Protein AF-A0A1I1NKM9-F1 (afdb_monomer_lite)

Structure (mmCIF, N/CA/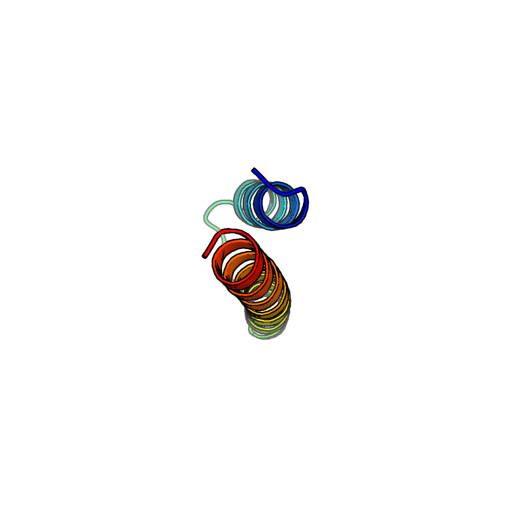C/O backbone):
data_AF-A0A1I1NKM9-F1
#
_entry.id   AF-A0A1I1NKM9-F1
#
loop_
_atom_site.group_PDB
_atom_site.id
_atom_site.type_symbol
_atom_site.label_atom_id
_atom_site.label_alt_id
_atom_site.label_comp_id
_atom_site.label_asym_id
_atom_site.label_entity_id
_atom_site.label_seq_id
_atom_site.pdbx_PDB_ins_code
_atom_site.Cartn_x
_atom_site.Cartn_y
_atom_site.Cartn_z
_atom_site.occupancy
_atom_site.B_iso_or_equiv
_atom_site.auth_seq_id
_atom_site.auth_comp_id
_atom_site.auth_asym_id
_atom_site.auth_atom_id
_atom_site.pdbx_PDB_model_num
ATOM 1 N N . MET A 1 1 ? 14.594 -0.942 -9.554 1.00 53.34 1 MET A N 1
ATOM 2 C CA . MET A 1 1 ? 13.597 -1.360 -8.542 1.00 53.34 1 MET A CA 1
ATOM 3 C C . MET A 1 1 ? 12.709 -0.142 -8.311 1.00 53.34 1 MET A C 1
ATOM 5 O O . MET A 1 1 ? 13.222 0.880 -7.896 1.00 53.34 1 MET A O 1
ATOM 9 N N . THR A 1 2 ? 11.471 -0.180 -8.798 1.00 67.12 2 THR A N 1
ATOM 10 C CA . THR A 1 2 ? 10.625 0.985 -9.137 1.00 67.12 2 THR A CA 1
ATOM 11 C C . THR A 1 2 ? 10.050 1.730 -7.922 1.00 67.12 2 THR A C 1
ATOM 13 O O . THR A 1 2 ? 9.728 1.091 -6.922 1.00 67.12 2 THR A O 1
ATOM 16 N N . GLU A 1 3 ? 9.851 3.053 -8.038 1.00 71.62 3 GLU A N 1
ATOM 17 C CA . GLU A 1 3 ? 9.287 3.954 -7.001 1.00 71.62 3 GLU A CA 1
ATOM 18 C C . GLU A 1 3 ? 7.982 3.427 -6.372 1.00 71.62 3 GLU A C 1
ATOM 20 O O . GLU A 1 3 ? 7.761 3.555 -5.169 1.00 71.62 3 GL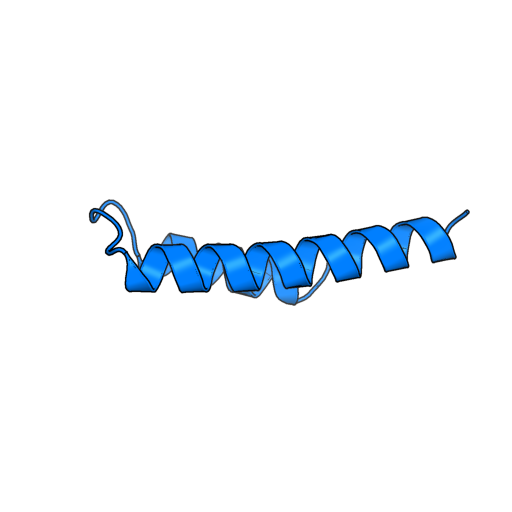U A O 1
ATOM 25 N N . ALA A 1 4 ? 7.148 2.738 -7.158 1.00 69.31 4 ALA A N 1
ATOM 26 C CA . ALA A 1 4 ? 5.916 2.105 -6.681 1.00 69.31 4 ALA A CA 1
ATOM 27 C C . ALA A 1 4 ? 6.150 1.059 -5.570 1.00 69.31 4 ALA A C 1
ATOM 29 O O . ALA A 1 4 ? 5.339 0.931 -4.654 1.00 69.31 4 ALA A O 1
ATOM 30 N N . ASN A 1 5 ? 7.271 0.333 -5.605 1.00 73.06 5 ASN A N 1
ATOM 31 C CA . ASN A 1 5 ? 7.602 -0.653 -4.574 1.00 73.06 5 ASN A CA 1
ATOM 32 C C . ASN A 1 5 ? 8.051 0.022 -3.264 1.00 73.06 5 ASN A C 1
ATOM 34 O O . ASN A 1 5 ? 7.830 -0.503 -2.173 1.00 73.06 5 ASN A O 1
ATOM 38 N N . GLU A 1 6 ? 8.665 1.204 -3.359 1.00 81.88 6 GLU A N 1
ATOM 39 C CA . GLU A 1 6 ? 9.049 1.996 -2.190 1.00 81.88 6 GLU A CA 1
ATOM 40 C C . GLU A 1 6 ? 7.824 2.631 -1.517 1.00 81.88 6 GLU A C 1
ATOM 42 O O . GLU A 1 6 ? 7.722 2.605 -0.290 1.00 81.88 6 GLU A O 1
ATOM 47 N N . ALA A 1 7 ? 6.851 3.099 -2.305 1.00 79.19 7 ALA A N 1
ATOM 48 C CA . ALA A 1 7 ? 5.578 3.607 -1.796 1.00 79.19 7 ALA A CA 1
ATOM 49 C C . ALA A 1 7 ? 4.806 2.539 -0.997 1.00 79.19 7 ALA A C 1
ATOM 51 O O . ALA A 1 7 ? 4.371 2.811 0.122 1.00 79.19 7 ALA A O 1
ATOM 52 N N . ILE A 1 8 ? 4.719 1.301 -1.508 1.00 80.06 8 ILE A N 1
ATOM 53 C CA . ILE A 1 8 ? 4.093 0.175 -0.788 1.00 80.06 8 ILE A CA 1
ATOM 54 C C . ILE A 1 8 ? 4.845 -0.121 0.515 1.00 80.06 8 ILE A C 1
ATOM 56 O O . ILE A 1 8 ? 4.227 -0.263 1.570 1.00 80.06 8 ILE A O 1
ATOM 60 N N . ARG A 1 9 ? 6.184 -0.184 0.475 1.00 84.19 9 ARG A N 1
ATOM 61 C CA . ARG A 1 9 ? 7.002 -0.459 1.668 1.00 84.19 9 ARG A CA 1
ATOM 62 C C . ARG A 1 9 ? 6.847 0.610 2.745 1.00 84.19 9 ARG A C 1
ATOM 64 O O . ARG A 1 9 ? 6.683 0.253 3.909 1.00 84.19 9 ARG A O 1
ATOM 71 N N . ARG A 1 10 ? 6.867 1.895 2.376 1.00 85.62 10 ARG A N 1
ATOM 72 C CA . ARG A 1 10 ? 6.655 3.002 3.323 1.00 85.62 10 ARG A CA 1
ATOM 73 C C . ARG A 1 10 ? 5.255 2.963 3.922 1.00 85.62 10 ARG A C 1
ATOM 75 O O . ARG A 1 10 ? 5.124 3.121 5.130 1.00 85.62 10 ARG A O 1
ATOM 82 N N . TYR A 1 11 ? 4.238 2.693 3.106 1.00 79.44 11 TYR A N 1
ATOM 83 C CA . TYR A 1 11 ? 2.855 2.609 3.569 1.00 79.44 11 TYR A CA 1
ATOM 84 C C . TYR A 1 11 ? 2.654 1.468 4.579 1.00 79.44 11 TYR A C 1
ATOM 86 O O . TYR A 1 11 ? 2.067 1.670 5.640 1.00 79.44 11 TYR A O 1
ATOM 94 N N . VAL A 1 12 ? 3.238 0.293 4.318 1.00 84.44 12 VAL A N 1
ATOM 95 C CA . VAL A 1 12 ? 3.209 -0.848 5.250 1.00 84.44 12 VAL A CA 1
ATOM 96 C C . VAL A 1 12 ? 4.016 -0.568 6.524 1.00 84.44 12 VAL A C 1
ATOM 98 O O . VAL A 1 12 ? 3.548 -0.880 7.618 1.00 84.44 12 VAL A O 1
ATOM 101 N N . GLN A 1 13 ? 5.200 0.047 6.417 1.00 85.75 13 GLN A N 1
ATOM 102 C CA . GLN A 1 13 ? 6.014 0.397 7.589 1.00 85.75 13 GLN A CA 1
ATOM 103 C C . GLN A 1 13 ? 5.343 1.442 8.485 1.00 85.75 13 GLN A C 1
ATOM 105 O O . GLN A 1 13 ? 5.389 1.303 9.704 1.00 85.75 13 GLN A O 1
ATOM 110 N N . GLN A 1 14 ? 4.703 2.461 7.906 1.00 83.56 14 GLN A N 1
ATOM 111 C CA . GLN A 1 14 ? 3.981 3.488 8.664 1.00 83.56 14 GLN A CA 1
ATOM 112 C C . GLN A 1 14 ? 2.732 2.938 9.359 1.00 83.56 14 GLN A C 1
ATOM 114 O O . GLN A 1 14 ? 2.365 3.436 10.421 1.00 83.56 14 GLN A O 1
ATOM 119 N N . HIS A 1 15 ? 2.089 1.912 8.793 1.00 80.69 15 HIS A N 1
ATOM 120 C CA . HIS A 1 15 ? 0.908 1.303 9.405 1.00 80.69 15 HIS A CA 1
ATOM 121 C C . HIS A 1 15 ? 1.250 0.434 10.631 1.00 80.69 15 HIS A C 1
ATOM 123 O O . HIS A 1 15 ? 0.458 0.329 11.572 1.00 80.69 15 HIS A O 1
ATOM 129 N N . GLY A 1 16 ? 2.449 -0.157 10.662 1.00 78.75 16 GLY A N 1
ATOM 130 C CA . GLY A 1 16 ? 2.905 -0.987 11.777 1.00 78.75 16 GLY A CA 1
ATOM 131 C C . GLY A 1 16 ? 2.053 -2.251 11.965 1.00 78.75 16 GLY A C 1
ATOM 132 O O . GLY A 1 16 ? 1.578 -2.844 11.000 1.00 78.75 16 GLY A O 1
ATOM 133 N N . ALA A 1 17 ? 1.868 -2.686 13.217 1.00 78.81 17 ALA A N 1
ATOM 134 C CA . ALA A 1 17 ? 1.131 -3.913 13.560 1.00 78.81 17 ALA A CA 1
ATOM 135 C C . ALA A 1 17 ? -0.379 -3.701 13.789 1.00 78.81 17 ALA A C 1
ATOM 137 O O . ALA A 1 17 ? -1.083 -4.626 14.200 1.00 78.81 17 ALA A O 1
ATOM 138 N N . ARG A 1 18 ? -0.886 -2.482 13.568 1.00 84.69 18 ARG A N 1
ATOM 139 C CA . ARG A 1 18 ? -2.309 -2.179 13.735 1.00 84.69 18 ARG A CA 1
ATOM 140 C C . ARG A 1 18 ? -3.136 -2.979 12.713 1.00 84.69 18 ARG A C 1
ATOM 142 O O . ARG A 1 18 ? -2.698 -3.176 11.580 1.00 84.69 18 ARG A O 1
ATOM 149 N N . PRO A 1 19 ? -4.342 -3.447 13.081 1.00 84.25 19 PRO A N 1
ATOM 150 C CA . PRO A 1 19 ? -5.255 -4.034 12.115 1.00 84.25 19 PRO A CA 1
ATOM 151 C C . PRO A 1 19 ? -5.679 -3.012 11.057 1.00 84.25 19 PRO A C 1
ATOM 153 O O . PRO A 1 19 ? -6.182 -1.929 11.363 1.00 84.25 19 PRO A O 1
ATOM 156 N N . TRP A 1 20 ? -5.520 -3.419 9.804 1.00 84.81 20 TRP A N 1
ATOM 157 C CA . TRP A 1 20 ? -5.914 -2.653 8.632 1.00 84.81 20 TRP A CA 1
ATOM 158 C C . TRP A 1 20 ? -7.430 -2.511 8.551 1.00 84.81 20 TRP A C 1
ATOM 160 O O . TRP A 1 20 ? -8.147 -3.519 8.521 1.00 84.81 20 TRP A O 1
ATOM 170 N N . SER A 1 21 ? -7.909 -1.277 8.424 1.00 89.81 21 SER A N 1
ATOM 171 C CA . SER A 1 21 ? -9.298 -1.004 8.066 1.00 89.81 21 SER A CA 1
ATOM 172 C C . SER A 1 21 ? -9.595 -1.419 6.621 1.00 89.81 21 SER A C 1
ATOM 174 O O . SER A 1 21 ? -8.697 -1.590 5.793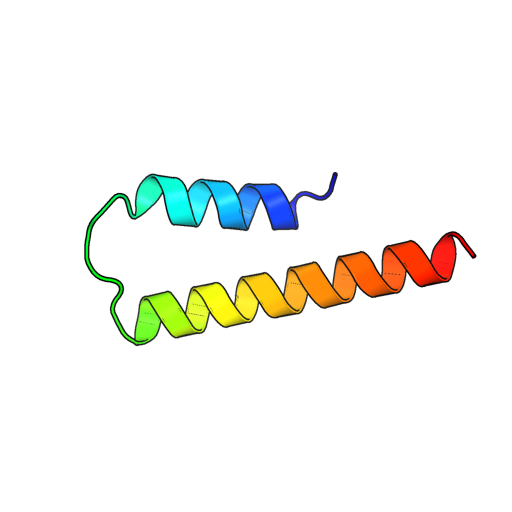 1.00 89.81 21 SER A O 1
ATOM 176 N N . ALA A 1 22 ? -10.880 -1.557 6.290 1.00 90.62 22 ALA A N 1
ATOM 177 C CA . ALA A 1 22 ? -11.309 -1.876 4.929 1.00 90.62 22 ALA A CA 1
ATOM 178 C C . ALA A 1 22 ? -10.820 -0.839 3.897 1.00 90.62 22 ALA A C 1
ATOM 180 O O . ALA A 1 22 ? -10.417 -1.216 2.800 1.00 90.62 22 ALA A O 1
ATOM 181 N N . ALA A 1 23 ? -10.791 0.446 4.269 1.00 87.81 23 ALA A N 1
ATOM 182 C CA . ALA A 1 23 ? -10.293 1.522 3.414 1.00 87.81 23 ALA A CA 1
ATOM 183 C C . ALA A 1 23 ? -8.778 1.412 3.166 1.00 87.81 23 ALA A C 1
ATOM 185 O O . ALA A 1 23 ? -8.334 1.505 2.025 1.00 87.81 23 ALA A O 1
ATOM 186 N N . GLU A 1 24 ? -7.991 1.134 4.209 1.00 86.25 24 GLU A N 1
ATOM 187 C CA . GLU A 1 24 ? -6.535 0.960 4.086 1.00 86.25 24 GLU A CA 1
ATOM 188 C C . GLU A 1 24 ? -6.187 -0.287 3.253 1.00 86.25 24 GLU A C 1
ATOM 190 O O . GLU A 1 24 ? -5.256 -0.267 2.450 1.00 86.25 24 GLU A O 1
ATOM 195 N N . ARG A 1 25 ? -6.974 -1.369 3.369 1.00 88.75 25 ARG A N 1
ATOM 196 C CA . ARG A 1 25 ? -6.819 -2.559 2.512 1.00 88.75 25 ARG A CA 1
ATOM 197 C C . ARG A 1 25 ? -7.137 -2.268 1.047 1.00 88.75 25 ARG A C 1
ATOM 199 O O . ARG A 1 25 ? -6.425 -2.762 0.176 1.00 88.75 25 ARG A O 1
ATOM 206 N N . ALA A 1 26 ? -8.185 -1.491 0.774 1.00 90.75 26 ALA A N 1
ATOM 207 C CA . ALA A 1 26 ? -8.544 -1.100 -0.589 1.00 90.75 26 ALA A CA 1
ATOM 208 C C . ALA A 1 26 ? -7.444 -0.240 -1.236 1.00 90.75 26 ALA A C 1
ATOM 210 O O . ALA A 1 26 ? -7.106 -0.439 -2.404 1.00 90.75 26 ALA A O 1
ATOM 211 N N . GLU A 1 27 ? -6.833 0.658 -0.462 1.00 87.12 27 GLU A N 1
ATOM 212 C CA . GLU A 1 27 ? -5.716 1.476 -0.931 1.00 87.12 27 GLU A CA 1
ATOM 213 C C . GLU A 1 27 ? -4.459 0.636 -1.186 1.00 87.12 27 GLU A C 1
ATOM 215 O O . GLU A 1 27 ? -3.826 0.754 -2.238 1.00 87.12 27 GLU A O 1
ATOM 220 N N . LEU A 1 28 ? -4.150 -0.309 -0.292 1.00 87.12 28 LEU A N 1
ATOM 221 C CA . LEU A 1 28 ? -3.046 -1.244 -0.496 1.00 87.12 28 LEU A CA 1
ATOM 222 C C . LEU A 1 28 ? -3.243 -2.086 -1.767 1.00 87.12 28 LEU A C 1
ATOM 224 O O . LEU A 1 28 ? -2.299 -2.267 -2.534 1.00 87.12 28 LEU A O 1
ATOM 228 N N . GLN A 1 29 ? -4.466 -2.560 -2.029 1.00 89.88 29 GLN A N 1
ATOM 229 C CA . GLN A 1 29 ? -4.792 -3.297 -3.254 1.00 89.88 29 GLN A CA 1
ATOM 230 C C . GLN A 1 29 ? -4.615 -2.446 -4.517 1.00 89.88 29 GLN A C 1
ATOM 232 O O . GLN A 1 29 ? -4.078 -2.946 -5.508 1.00 89.88 29 GLN A O 1
ATOM 237 N N . ARG A 1 30 ? -5.007 -1.164 -4.491 1.00 88.88 30 ARG A N 1
ATOM 238 C CA . ARG A 1 30 ? -4.764 -0.237 -5.609 1.00 88.88 30 ARG A CA 1
ATOM 239 C C . ARG A 1 30 ? -3.279 -0.066 -5.899 1.00 88.88 30 ARG A C 1
ATOM 241 O O . ARG A 1 30 ? -2.869 -0.191 -7.054 1.00 88.88 30 ARG A O 1
ATOM 248 N N . LEU A 1 31 ? -2.479 0.181 -4.862 1.00 85.31 31 LEU A N 1
ATOM 249 C CA . LEU A 1 31 ? -1.028 0.328 -4.992 1.00 85.31 31 LEU A CA 1
ATOM 250 C C . LEU A 1 31 ? -0.391 -0.953 -5.545 1.00 85.31 31 LEU A C 1
ATOM 252 O O . LEU A 1 31 ? 0.462 -0.892 -6.432 1.00 85.31 31 LEU A O 1
ATOM 256 N N . TYR A 1 32 ? -0.854 -2.118 -5.086 1.00 85.19 32 TYR A N 1
ATOM 257 C CA . TYR A 1 32 ? -0.371 -3.411 -5.566 1.00 85.19 32 TYR A CA 1
ATOM 258 C C . TYR A 1 32 ? -0.715 -3.657 -7.040 1.00 85.19 32 TYR A C 1
ATOM 260 O O . TYR A 1 32 ? 0.132 -4.128 -7.796 1.00 85.19 32 TYR A O 1
ATOM 268 N N . ALA A 1 33 ? -1.926 -3.298 -7.476 1.00 88.62 33 ALA A N 1
ATOM 269 C CA . ALA A 1 33 ? -2.336 -3.413 -8.875 1.00 88.62 33 ALA A CA 1
ATOM 270 C C . ALA A 1 33 ? -1.504 -2.503 -9.795 1.00 88.62 33 ALA A C 1
ATOM 272 O O . ALA A 1 33 ? -1.070 -2.936 -10.865 1.00 88.62 33 ALA A O 1
ATOM 273 N N . ALA A 1 34 ? -1.223 -1.270 -9.360 1.00 84.12 34 ALA A N 1
ATOM 274 C CA . ALA A 1 34 ? -0.364 -0.341 -10.092 1.00 84.12 34 ALA A CA 1
ATOM 275 C C . ALA A 1 34 ? 1.079 -0.863 -10.205 1.00 84.12 34 ALA A C 1
ATOM 277 O O . ALA A 1 34 ? 1.670 -0.837 -11.287 1.00 84.12 34 ALA A O 1
ATOM 278 N N . TRP A 1 35 ? 1.629 -1.398 -9.110 1.00 83.38 35 TRP A N 1
ATOM 279 C CA . TRP A 1 35 ? 2.952 -2.020 -9.114 1.00 83.38 35 TRP A CA 1
ATOM 280 C C . TRP A 1 35 ? 3.005 -3.248 -10.028 1.00 83.38 35 TRP A C 1
ATOM 282 O O . TRP A 1 35 ? 3.917 -3.354 -10.845 1.00 83.38 35 TRP A O 1
ATOM 292 N N . LEU A 1 36 ? 2.009 -4.135 -9.957 1.00 86.06 36 LEU A N 1
ATOM 293 C CA . LEU A 1 36 ? 1.940 -5.328 -10.799 1.00 86.06 36 LEU A CA 1
ATOM 294 C C . LEU A 1 36 ? 1.867 -4.966 -12.288 1.00 86.06 36 LEU A C 1
ATOM 296 O O . LEU A 1 36 ? 2.564 -5.576 -13.096 1.00 86.06 36 LEU A O 1
ATOM 300 N N . GLY A 1 37 ? 1.078 -3.951 -12.653 1.00 86.25 37 GLY A N 1
ATOM 301 C CA . GLY A 1 37 ? 1.020 -3.440 -14.023 1.00 86.25 37 GLY A CA 1
ATOM 302 C C . GLY A 1 37 ? 2.366 -2.889 -14.501 1.00 86.25 37 GLY A C 1
ATOM 303 O O . GLY A 1 37 ? 2.813 -3.216 -15.599 1.00 86.25 37 GLY A O 1
ATOM 304 N N . ALA A 1 38 ? 3.056 -2.107 -13.667 1.00 81.94 38 ALA A N 1
ATOM 305 C CA . ALA A 1 38 ? 4.387 -1.587 -13.983 1.00 81.94 38 ALA A CA 1
ATOM 306 C C . ALA A 1 38 ? 5.437 -2.702 -14.123 1.00 81.94 38 ALA A C 1
ATOM 308 O O . ALA A 1 38 ? 6.280 -2.652 -15.015 1.00 81.94 38 ALA A O 1
ATOM 309 N N . VAL A 1 39 ? 5.371 -3.723 -13.267 1.00 82.31 39 VAL A N 1
ATOM 310 C CA . VAL A 1 39 ? 6.254 -4.892 -13.315 1.00 82.31 39 VAL A CA 1
ATOM 311 C C . VAL A 1 39 ? 6.003 -5.719 -14.574 1.00 82.31 39 VAL A C 1
ATOM 313 O O . VAL A 1 39 ? 6.962 -6.090 -15.245 1.00 82.31 39 VAL A O 1
ATOM 316 N N . ARG A 1 40 ? 4.740 -5.956 -14.944 1.00 79.75 40 ARG A N 1
ATOM 317 C CA . ARG A 1 40 ? 4.389 -6.730 -16.144 1.00 79.75 40 ARG A CA 1
ATOM 318 C C . ARG A 1 40 ? 4.816 -6.013 -17.425 1.00 79.75 40 ARG A C 1
ATOM 320 O O . ARG A 1 40 ? 5.499 -6.610 -18.244 1.00 79.75 40 ARG A O 1
ATOM 327 N N . A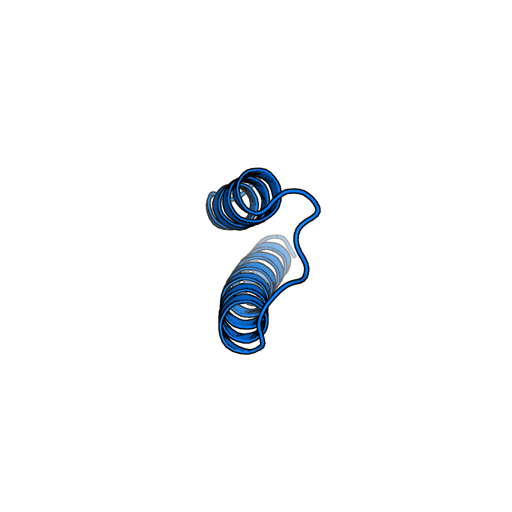SN A 1 41 ? 4.550 -4.710 -17.522 1.00 75.12 41 ASN A N 1
ATOM 328 C CA . ASN A 1 41 ? 5.042 -3.883 -18.629 1.00 75.12 41 ASN A CA 1
ATOM 329 C C . ASN A 1 41 ? 6.577 -3.811 -18.680 1.00 75.12 41 ASN A C 1
ATOM 331 O O . ASN A 1 41 ? 7.150 -3.698 -19.757 1.00 75.12 41 ASN A O 1
ATOM 335 N N . GLY A 1 42 ? 7.253 -3.849 -17.528 1.00 66.75 42 GLY A N 1
ATOM 336 C CA . GLY A 1 42 ? 8.713 -3.885 -17.457 1.00 66.75 42 GLY A CA 1
ATOM 337 C C . GLY A 1 42 ? 9.308 -5.217 -17.919 1.00 66.75 42 GLY A C 1
ATOM 338 O O . GLY A 1 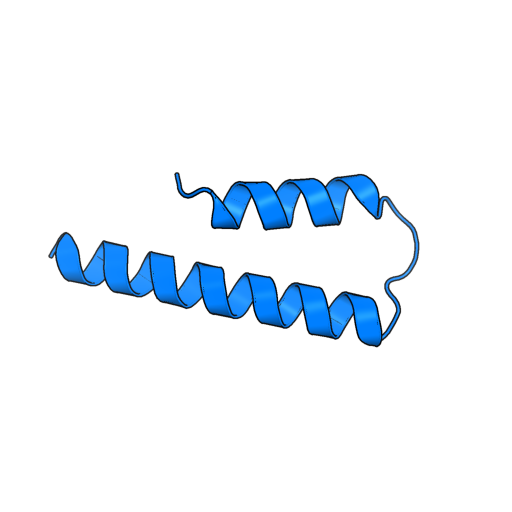42 ? 10.357 -5.208 -18.554 1.00 66.75 42 GLY A O 1
ATOM 339 N N . MET A 1 43 ? 8.638 -6.342 -17.639 1.00 60.97 43 MET A N 1
ATOM 340 C CA . MET A 1 43 ? 9.037 -7.663 -18.139 1.00 60.97 43 MET A CA 1
ATOM 341 C C . MET A 1 43 ? 8.772 -7.813 -19.640 1.00 60.97 43 MET A C 1
ATOM 343 O O . MET A 1 43 ? 9.657 -8.278 -20.347 1.00 60.97 43 MET A O 1
ATOM 347 N N . ASP A 1 44 ? 7.621 -7.348 -20.138 1.00 58.69 44 ASP A N 1
ATOM 348 C CA . ASP A 1 44 ? 7.291 -7.384 -21.575 1.00 58.69 44 ASP A CA 1
ATOM 349 C C . ASP A 1 44 ? 8.254 -6.536 -22.423 1.00 58.69 44 ASP A C 1
ATOM 351 O O . ASP A 1 44 ? 8.466 -6.822 -23.594 1.00 58.69 44 ASP A O 1
ATOM 355 N N . ARG A 1 45 ? 8.860 -5.490 -21.847 1.00 50.78 45 ARG A N 1
ATOM 356 C CA . ARG A 1 45 ? 9.854 -4.648 -22.534 1.00 50.78 45 ARG A CA 1
ATOM 357 C C . ARG A 1 45 ? 11.279 -5.208 -22.499 1.00 50.78 45 ARG A C 1
ATOM 359 O O . ARG A 1 45 ? 12.151 -4.646 -23.158 1.00 50.78 45 ARG A O 1
ATOM 366 N N . ALA A 1 46 ? 11.521 -6.228 -21.678 1.00 47.28 46 ALA A N 1
ATOM 367 C CA . ALA A 1 46 ? 12.817 -6.880 -21.506 1.00 47.28 46 ALA A CA 1
ATOM 368 C C . ALA A 1 46 ? 12.896 -8.259 -22.198 1.00 47.28 46 ALA A C 1
ATOM 370 O O . ALA A 1 46 ? 13.959 -8.879 -22.152 1.00 47.28 46 ALA A O 1
ATOM 371 N N . ALA A 1 47 ? 11.795 -8.721 -22.804 1.00 44.50 47 ALA A N 1
ATOM 372 C CA . ALA A 1 47 ? 11.701 -9.911 -23.653 1.00 44.50 47 ALA A CA 1
ATOM 373 C C . ALA A 1 47 ? 11.849 -9.539 -25.136 1.00 44.50 47 ALA A C 1
ATOM 375 O O . ALA A 1 47 ? 12.424 -10.365 -25.880 1.00 44.50 47 ALA A O 1
#

Organism: NCBI:txid910347

Radius of gyration: 12.58 Å; chains: 1; bounding box: 25×14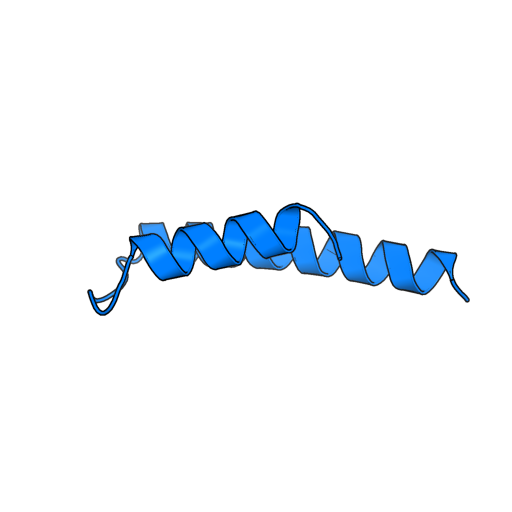×37 Å

Foldseek 3Di:
DDPLVVVLVVLDVVCPPDDDDPVSVVVSVVSVVVVVVVVVVVVVVVD

Secondary structure (DSSP, 8-state):
--HHHHHHHHHHHHHTTSPPPHHHHHHHHHHHHHHHHHHHHHHHTT-

Sequence (47 aa):
MTEANEAIRRYVQQHGARPWSAAERAELQRLYAAWLGAVRNGMDRAA

pLDDT: mean 78.82, std 11.72, range [44.5, 90.75]